Protein AF-A0A1I4XWC7-F1 (afdb_monomer)

Solvent-accessible surface area (backbone atoms only — not comparable to full-atom values): 9850 Å² total; per-residue (Å²): 140,81,96,66,82,72,82,50,72,68,56,49,52,53,48,52,52,53,51,50,29,51,52,36,7,34,75,76,52,73,28,48,81,40,80,41,75,39,89,97,54,97,48,68,42,84,47,56,76,41,64,64,24,42,51,53,22,44,50,53,51,47,55,52,50,54,52,48,49,38,52,51,48,32,51,37,46,22,75,67,49,50,48,53,59,50,6,52,76,73,67,50,67,87,56,97,85,54,74,57,41,26,40,53,33,42,39,66,57,64,46,85,62,64,102,84,56,86,64,65,49,71,34,48,36,71,83,60,69,28,61,29,43,31,56,47,69,79,82,64,57,54,71,76,28,45,38,54,69,50,97,81,25,63,66,61,52,50,51,40,51,56,48,30,70,74,68,74,56,76,135

Foldseek 3Di:
DDPDDPDDPVRVVVVVVLVQLQVQLVPPVPWDWDWADDPPDPHTDIDTPDVVSSVVSVVVVVVVVLVVLLVVVLVCVQVVHALQNSLVVVVNDDDPPDPDSSQVSQCSNQDDDPPPDQTWRWHAHNQQRWIWTASTPPLDQLCVGIPTGDPPRVSSVVSNVVSCVVPVDDD

Secondary structure (DSSP, 8-state):
----PPPPHHHHHHHHHHHHHHHHHHHHH---EEEEEPTTSS-EEEEES-HHHHHHHHHHHH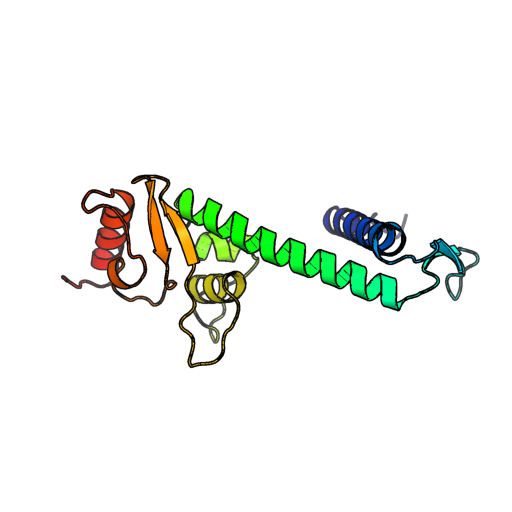HHHHHHHHHHHHHHHHTT--HHHHHHHHT----SSSPPHHHHHHHHHH----TT----EEEE-TTT-PEEEE----SS-HHHHEE---TT-HHHHHHHHHHHHHH----

Organism: Pseudonocardia ammonioxydans (NCBI:txid260086)

Sequence (171 aa):
MSLFGGPTERERLAGQIRRQIHRLAVAAFGAVEVWTPIAGTSMTRPTVDDPSAGIRAALLTRNAAEAAIVDYAREARSAGQSWGEIATALGIGEDEILPPVGERAFDEVTGRVDSHTQTDLRWICGICEQRVTDLGPSGAHPNDQERGHSETCSRCVTEIVAWRERTGRAD

Structure (mmCIF, N/CA/C/O backbone):
data_AF-A0A1I4XWC7-F1
#
_entry.id   AF-A0A1I4XWC7-F1
#
loop_
_atom_site.group_PDB
_atom_site.id
_atom_site.type_symbol
_atom_site.label_atom_id
_atom_site.label_alt_id
_atom_site.label_comp_id
_atom_site.label_asym_id
_atom_site.label_entity_id
_atom_site.label_seq_id
_atom_site.pdbx_PDB_ins_code
_atom_site.Cartn_x
_atom_site.Cartn_y
_atom_site.Cartn_z
_atom_site.occupancy
_atom_site.B_iso_or_equiv
_atom_site.auth_seq_id
_atom_site.auth_comp_id
_atom_site.auth_asym_id
_atom_site.auth_atom_id
_atom_site.pdbx_PDB_model_num
ATOM 1 N N . MET A 1 1 ? 43.069 -0.998 -1.498 1.00 31.89 1 MET A N 1
ATOM 2 C CA . MET A 1 1 ? 42.231 0.198 -1.278 1.00 31.89 1 MET A CA 1
ATOM 3 C C . MET A 1 1 ? 41.288 0.308 -2.474 1.00 31.89 1 MET A C 1
ATOM 5 O O . MET A 1 1 ? 41.705 0.786 -3.517 1.00 31.89 1 MET A O 1
ATOM 9 N N . SER A 1 2 ? 40.092 -0.287 -2.384 1.00 39.75 2 SER A N 1
ATOM 10 C CA . SER A 1 2 ? 39.089 -0.286 -3.463 1.00 39.75 2 SER A CA 1
ATOM 11 C C . SER A 1 2 ? 38.011 0.733 -3.094 1.00 39.75 2 SER A C 1
ATOM 13 O O . SER A 1 2 ? 37.431 0.629 -2.018 1.00 39.75 2 SER A O 1
ATOM 15 N N . LEU A 1 3 ? 37.819 1.754 -3.931 1.00 48.53 3 LEU A N 1
ATOM 16 C CA . LEU A 1 3 ? 37.046 2.973 -3.639 1.00 48.53 3 LEU A CA 1
ATOM 17 C C . LEU A 1 3 ? 35.527 2.842 -3.868 1.00 48.53 3 LEU A C 1
ATOM 19 O O . LEU A 1 3 ? 34.819 3.842 -3.827 1.00 48.53 3 LEU A O 1
ATOM 23 N N . PHE A 1 4 ? 35.007 1.633 -4.080 1.00 60.28 4 PHE A N 1
ATOM 24 C CA . PHE A 1 4 ? 33.585 1.415 -4.341 1.00 60.28 4 PHE A CA 1
ATOM 25 C C . PHE A 1 4 ? 33.064 0.285 -3.455 1.00 60.28 4 PHE A C 1
ATOM 27 O O . PHE A 1 4 ? 33.343 -0.890 -3.698 1.00 60.28 4 PHE A O 1
ATOM 34 N N . GLY A 1 5 ? 32.321 0.641 -2.404 1.00 65.62 5 GLY A N 1
ATOM 35 C CA . GLY A 1 5 ? 31.470 -0.322 -1.711 1.00 65.62 5 GLY A CA 1
ATOM 36 C C . GLY A 1 5 ? 30.502 -0.925 -2.727 1.00 65.62 5 GLY A C 1
ATOM 37 O O . GLY A 1 5 ? 29.920 -0.197 -3.529 1.00 65.62 5 GLY A O 1
ATOM 38 N N . GLY A 1 6 ? 30.387 -2.254 -2.754 1.00 74.12 6 GLY A N 1
ATOM 39 C CA . GLY A 1 6 ? 29.444 -2.924 -3.649 1.00 74.12 6 GLY A CA 1
ATOM 40 C C . GLY A 1 6 ? 28.002 -2.448 -3.412 1.00 74.12 6 GLY A C 1
ATOM 41 O O . GLY A 1 6 ? 27.711 -1.901 -2.347 1.00 74.12 6 GLY A O 1
ATOM 42 N N . PRO A 1 7 ? 27.086 -2.677 -4.371 1.00 80.94 7 PRO A N 1
ATOM 43 C CA . PRO A 1 7 ? 25.705 -2.234 -4.238 1.00 80.94 7 PRO A CA 1
ATOM 44 C C . PRO A 1 7 ? 25.064 -2.835 -2.986 1.00 80.94 7 PRO A C 1
ATOM 46 O O . PRO A 1 7 ? 25.208 -4.037 -2.720 1.00 80.94 7 PRO A O 1
ATOM 49 N N . THR A 1 8 ? 24.349 -1.985 -2.255 1.00 92.25 8 THR A N 1
ATOM 50 C CA . THR A 1 8 ? 23.508 -2.340 -1.112 1.00 92.25 8 THR A CA 1
ATOM 51 C C . THR A 1 8 ? 22.420 -3.327 -1.527 1.00 92.25 8 THR A C 1
ATOM 53 O O . THR A 1 8 ? 22.063 -3.438 -2.703 1.00 92.25 8 THR A O 1
ATOM 56 N N . GLU A 1 9 ? 21.840 -4.036 -0.560 1.00 90.88 9 GLU A N 1
ATOM 57 C CA . GLU A 1 9 ? 20.760 -4.981 -0.853 1.00 90.88 9 GLU A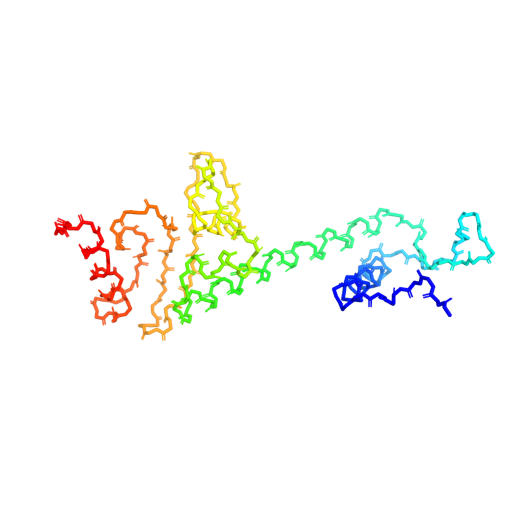 CA 1
ATOM 58 C C . GLU A 1 9 ? 19.553 -4.290 -1.503 1.00 90.88 9 GLU A C 1
ATOM 60 O O . GLU A 1 9 ? 19.012 -4.768 -2.499 1.00 90.88 9 GLU A O 1
ATOM 65 N N . ARG A 1 10 ? 19.213 -3.084 -1.036 1.00 87.62 10 ARG A N 1
ATOM 66 C CA . ARG A 1 10 ? 18.166 -2.254 -1.642 1.00 87.62 10 ARG A CA 1
ATOM 67 C C . ARG A 1 10 ? 18.459 -1.939 -3.111 1.00 87.62 10 ARG A C 1
ATOM 69 O O . ARG A 1 10 ? 17.566 -2.039 -3.950 1.00 87.62 10 ARG A O 1
ATOM 76 N N . GLU A 1 11 ? 19.699 -1.590 -3.447 1.00 89.94 11 GLU A N 1
ATOM 77 C CA . GLU A 1 11 ? 20.100 -1.321 -4.834 1.00 89.94 11 GLU A CA 1
ATOM 78 C C . GLU A 1 11 ? 20.055 -2.581 -5.706 1.00 89.94 11 GLU A C 1
ATOM 80 O O . GLU A 1 11 ? 19.664 -2.508 -6.877 1.00 89.94 11 GLU A O 1
ATOM 85 N N . ARG A 1 12 ? 20.399 -3.749 -5.147 1.00 91.75 12 ARG A N 1
ATOM 86 C CA . ARG A 1 12 ? 20.288 -5.039 -5.845 1.00 91.75 12 ARG A CA 1
ATOM 87 C C . ARG A 1 12 ? 18.837 -5.392 -6.148 1.00 91.75 12 ARG A C 1
ATOM 89 O O . ARG A 1 12 ? 18.544 -5.737 -7.296 1.00 91.75 12 ARG A O 1
ATOM 96 N N . LEU A 1 13 ? 17.940 -5.249 -5.172 1.00 93.38 13 LEU A N 1
ATOM 97 C CA . LEU A 1 13 ? 16.500 -5.477 -5.333 1.00 93.38 13 LEU A CA 1
ATOM 98 C C . LEU A 1 13 ? 15.891 -4.506 -6.353 1.00 93.38 13 LEU A C 1
ATOM 100 O O . LEU A 1 13 ? 15.217 -4.929 -7.292 1.00 93.38 13 LEU A O 1
ATOM 104 N N . ALA A 1 14 ? 16.226 -3.215 -6.278 1.00 91.25 14 ALA A N 1
ATOM 105 C CA . ALA A 1 14 ? 15.814 -2.240 -7.290 1.00 91.25 14 ALA A CA 1
ATOM 106 C C . ALA A 1 14 ? 16.351 -2.595 -8.693 1.00 91.25 14 ALA A C 1
ATOM 108 O O . ALA A 1 14 ? 15.688 -2.383 -9.711 1.00 91.25 14 ALA A O 1
ATOM 109 N N . GLY A 1 15 ? 17.557 -3.162 -8.775 1.00 91.88 15 GLY A N 1
ATOM 110 C CA . GLY A 1 15 ? 18.111 -3.711 -10.012 1.00 91.88 15 GLY A CA 1
ATOM 111 C C . GLY A 1 15 ? 17.319 -4.906 -10.554 1.00 91.88 15 GLY A C 1
ATOM 112 O O . GLY A 1 15 ? 17.124 -5.001 -11.765 1.00 91.88 15 GLY A O 1
ATOM 113 N N . GLN A 1 16 ? 16.836 -5.798 -9.685 1.00 95.06 16 GLN A N 1
ATOM 114 C CA . GLN A 1 16 ? 15.977 -6.922 -10.075 1.00 95.06 16 GLN A CA 1
ATOM 115 C C . GLN A 1 16 ? 14.641 -6.437 -10.648 1.00 95.06 16 GLN A C 1
ATOM 117 O O . GLN A 1 16 ? 14.262 -6.884 -11.730 1.00 95.06 16 GLN A O 1
ATOM 122 N N . ILE A 1 17 ? 13.989 -5.469 -9.997 1.00 95.81 17 ILE A N 1
ATOM 123 C CA . ILE A 1 17 ? 12.734 -4.872 -10.484 1.00 95.81 17 ILE A CA 1
ATOM 124 C C . ILE A 1 17 ? 12.940 -4.223 -11.856 1.00 95.81 17 ILE A C 1
ATOM 126 O O . ILE A 1 17 ? 12.181 -4.490 -12.783 1.00 95.81 17 ILE A O 1
ATOM 130 N N . ARG A 1 18 ? 14.010 -3.437 -12.043 1.00 94.25 18 ARG A N 1
ATOM 131 C CA . ARG A 1 18 ? 14.312 -2.818 -13.349 1.00 94.25 18 ARG A CA 1
ATOM 132 C C . ARG A 1 18 ? 14.522 -3.844 -14.461 1.00 94.25 18 ARG A C 1
ATOM 134 O O . ARG A 1 18 ? 14.049 -3.635 -15.574 1.00 94.25 18 ARG A O 1
ATOM 141 N N . ARG A 1 19 ? 15.182 -4.969 -14.166 1.00 94.31 19 ARG A N 1
ATOM 142 C CA . ARG A 1 19 ? 15.304 -6.078 -15.12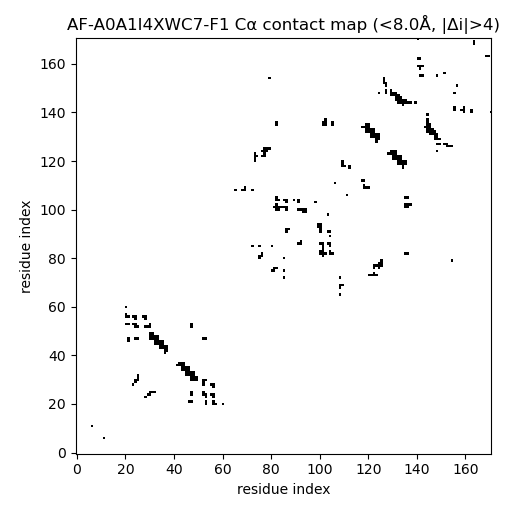8 1.00 94.31 19 ARG A CA 1
ATOM 143 C C . ARG A 1 19 ? 13.952 -6.709 -15.440 1.00 94.31 19 ARG A C 1
ATOM 145 O O . ARG A 1 19 ? 13.708 -7.064 -16.585 1.00 94.31 19 ARG A O 1
ATOM 152 N N . GLN A 1 20 ? 13.073 -6.831 -14.451 1.00 96.50 20 GLN A N 1
ATOM 153 C CA . GLN A 1 20 ? 11.731 -7.358 -14.675 1.00 96.50 20 GLN A CA 1
ATOM 154 C C . GLN A 1 20 ? 10.884 -6.423 -15.548 1.00 96.50 20 GLN A C 1
ATOM 156 O O . GLN A 1 20 ? 10.228 -6.897 -16.471 1.00 96.50 20 GLN A O 1
ATOM 161 N N . ILE A 1 21 ? 10.957 -5.108 -15.325 1.00 96.94 21 ILE A N 1
ATOM 162 C CA . ILE A 1 21 ? 10.309 -4.102 -16.182 1.00 96.94 21 ILE A CA 1
ATOM 163 C C . ILE A 1 21 ? 10.809 -4.222 -17.626 1.00 96.94 21 ILE A C 1
ATOM 165 O O . ILE A 1 21 ? 10.008 -4.221 -18.556 1.00 96.94 21 ILE A O 1
ATOM 169 N N . HIS A 1 22 ? 12.122 -4.369 -17.825 1.00 95.88 22 HIS A N 1
ATOM 170 C CA . HIS A 1 22 ? 12.698 -4.562 -19.159 1.00 95.88 22 HIS A CA 1
ATOM 171 C C . HIS A 1 22 ? 12.154 -5.832 -19.839 1.00 95.88 22 HIS A C 1
ATOM 173 O O . HIS A 1 22 ? 11.660 -5.762 -20.963 1.00 95.88 22 HIS A O 1
ATOM 179 N N . ARG A 1 23 ? 12.106 -6.964 -19.125 1.00 95.69 23 ARG A N 1
ATOM 180 C CA . ARG A 1 23 ? 11.495 -8.201 -19.646 1.00 95.69 23 ARG A CA 1
ATOM 181 C C . ARG A 1 23 ? 10.023 -8.027 -20.009 1.00 95.69 23 ARG A C 1
ATOM 183 O O . ARG A 1 23 ? 9.588 -8.579 -21.013 1.00 95.69 23 ARG A O 1
ATOM 190 N N . LEU A 1 24 ? 9.258 -7.274 -19.217 1.00 97.69 24 LEU A N 1
ATOM 191 C CA . LEU A 1 24 ? 7.854 -6.973 -19.515 1.00 97.69 24 LEU A CA 1
ATOM 192 C C . LEU A 1 24 ? 7.710 -6.120 -20.780 1.00 97.69 24 LEU A C 1
ATOM 194 O O . LEU A 1 24 ? 6.791 -6.358 -21.559 1.00 97.69 24 LEU A O 1
ATOM 198 N N . ALA A 1 25 ? 8.619 -5.174 -21.022 1.00 97.75 25 ALA A N 1
ATOM 199 C CA . ALA A 1 25 ? 8.614 -4.378 -22.249 1.00 97.75 25 ALA A CA 1
ATOM 200 C C . ALA A 1 25 ? 8.746 -5.265 -23.498 1.00 97.75 25 ALA A C 1
ATOM 202 O O . ALA A 1 25 ? 8.006 -5.080 -24.463 1.00 97.75 25 ALA A O 1
ATOM 203 N N . VAL A 1 26 ? 9.623 -6.272 -23.444 1.00 96.94 26 VAL A N 1
ATOM 204 C CA . VAL A 1 26 ? 9.795 -7.255 -24.524 1.00 96.94 26 VAL A CA 1
ATOM 205 C C . VAL A 1 26 ? 8.585 -8.189 -24.619 1.00 96.94 26 VAL A C 1
ATOM 207 O O . VAL A 1 26 ? 7.945 -8.283 -25.662 1.00 96.94 26 VAL A O 1
ATOM 210 N N . ALA A 1 27 ? 8.233 -8.856 -23.518 1.00 97.12 27 ALA A N 1
ATOM 211 C CA . ALA A 1 27 ? 7.260 -9.947 -23.526 1.00 97.12 27 ALA A CA 1
ATOM 212 C C . ALA A 1 27 ? 5.804 -9.491 -23.715 1.00 97.12 27 ALA A C 1
ATOM 214 O O . ALA A 1 27 ? 5.024 -10.203 -24.340 1.00 97.12 27 ALA A O 1
ATOM 215 N N . ALA A 1 28 ? 5.426 -8.337 -23.159 1.00 96.62 28 ALA A N 1
ATOM 216 C CA . ALA A 1 28 ? 4.038 -7.868 -23.144 1.00 96.62 28 ALA A CA 1
ATO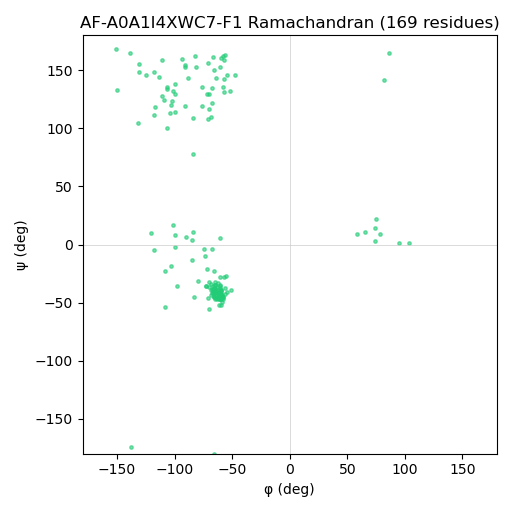M 217 C C . ALA A 1 28 ? 3.783 -6.678 -24.080 1.00 96.62 28 ALA A C 1
ATOM 219 O O . ALA A 1 28 ? 2.644 -6.456 -24.484 1.00 96.62 28 ALA A O 1
ATOM 220 N N . PHE A 1 29 ? 4.821 -5.910 -24.427 1.00 97.19 29 PHE A N 1
ATOM 221 C CA . PHE A 1 29 ? 4.679 -4.680 -25.215 1.00 97.19 29 PHE A CA 1
ATOM 222 C C . PHE A 1 29 ? 5.460 -4.688 -26.533 1.00 97.19 29 PHE A C 1
ATOM 224 O O . PHE A 1 29 ? 5.507 -3.653 -27.198 1.00 97.19 29 PHE A O 1
ATOM 231 N N . GLY A 1 30 ? 6.011 -5.843 -26.924 1.00 94.56 30 GLY A N 1
ATOM 232 C CA . GLY A 1 30 ? 6.553 -6.091 -28.261 1.00 94.56 30 GLY A CA 1
ATOM 233 C C . GLY A 1 30 ? 7.895 -5.427 -28.558 1.00 94.56 30 GLY A C 1
ATOM 234 O O . GLY A 1 30 ? 8.269 -5.358 -29.724 1.00 94.56 30 GLY A O 1
ATOM 235 N N . ALA A 1 31 ? 8.606 -4.933 -27.542 1.00 97.06 31 ALA A N 1
ATOM 236 C CA . ALA A 1 31 ? 9.943 -4.389 -27.743 1.00 97.06 31 ALA A CA 1
ATOM 237 C C . ALA A 1 31 ? 10.970 -5.484 -28.056 1.00 97.06 31 ALA A C 1
ATOM 239 O O . ALA A 1 31 ? 10.827 -6.636 -27.644 1.00 97.06 31 ALA A O 1
ATOM 240 N N . VAL A 1 32 ? 12.059 -5.099 -28.710 1.00 96.19 32 VAL A N 1
ATOM 241 C CA . VAL A 1 32 ? 13.237 -5.936 -28.934 1.00 96.19 32 VAL A CA 1
ATOM 242 C C . VAL A 1 32 ? 14.369 -5.465 -28.027 1.00 96.19 32 VAL A C 1
ATOM 244 O O . VAL A 1 32 ? 14.656 -4.271 -27.917 1.00 96.19 32 VAL A O 1
ATOM 247 N N . GLU A 1 33 ? 15.030 -6.412 -27.359 1.00 94.81 33 GLU A N 1
ATOM 248 C CA . GLU A 1 33 ? 16.236 -6.112 -26.590 1.00 94.81 33 GLU A CA 1
ATOM 249 C C . GLU A 1 33 ? 17.393 -5.767 -27.532 1.00 94.81 33 GLU A C 1
ATOM 251 O O . GLU A 1 33 ? 17.713 -6.521 -28.453 1.00 94.81 33 GLU A O 1
ATOM 256 N N . VAL A 1 34 ? 18.055 -4.641 -27.269 1.00 94.00 34 VAL A N 1
ATOM 257 C CA . VAL A 1 34 ? 19.241 -4.207 -28.013 1.00 94.00 34 VAL A CA 1
ATOM 258 C C . VAL A 1 34 ? 20.369 -3.818 -27.061 1.00 94.00 34 VAL A C 1
ATOM 260 O O . VAL A 1 34 ? 20.140 -3.442 -25.913 1.00 94.00 34 VAL A O 1
ATOM 263 N N . TRP A 1 35 ? 21.612 -3.897 -27.535 1.00 91.56 35 TRP A N 1
ATOM 264 C CA . TRP A 1 35 ? 22.793 -3.513 -26.761 1.00 91.56 35 TRP A CA 1
ATOM 265 C C . TRP A 1 35 ? 23.250 -2.113 -27.161 1.00 91.56 35 TRP A C 1
ATOM 267 O O . TRP A 1 35 ? 23.701 -1.894 -28.283 1.00 91.56 35 TRP A O 1
ATOM 277 N N . THR A 1 36 ? 23.150 -1.155 -26.240 1.00 88.62 36 THR A N 1
ATOM 278 C CA . THR A 1 36 ? 23.524 0.245 -26.487 1.00 88.62 36 THR A CA 1
ATOM 279 C C . THR A 1 36 ? 24.833 0.594 -25.775 1.00 88.62 36 THR A C 1
ATOM 281 O O . THR A 1 36 ? 24.977 0.254 -24.597 1.00 88.62 36 THR A O 1
ATOM 284 N N . PRO A 1 37 ? 25.779 1.300 -26.427 1.00 91.56 37 PRO A N 1
ATOM 285 C CA . PRO A 1 37 ? 26.971 1.828 -25.765 1.00 91.56 37 PRO A CA 1
ATOM 286 C C . PRO A 1 37 ? 26.629 2.747 -24.588 1.00 91.56 37 PRO A C 1
ATOM 288 O O . PRO A 1 37 ? 25.682 3.534 -24.643 1.00 91.56 37 PRO A O 1
ATOM 291 N N . ILE A 1 38 ? 27.418 2.672 -23.520 1.00 89.25 38 ILE A N 1
ATOM 292 C CA . ILE A 1 38 ? 27.329 3.584 -22.380 1.00 89.25 38 ILE A CA 1
ATOM 293 C C . ILE A 1 38 ? 28.277 4.757 -22.641 1.00 89.25 38 ILE A C 1
ATOM 295 O O . ILE A 1 38 ? 29.489 4.567 -22.766 1.00 89.25 38 ILE A O 1
ATOM 299 N N . ALA A 1 39 ? 27.720 5.969 -22.711 1.00 88.88 39 ALA A N 1
ATOM 300 C CA . ALA A 1 39 ? 28.470 7.188 -23.003 1.00 88.88 39 ALA A CA 1
ATOM 301 C C . ALA A 1 39 ? 29.690 7.351 -22.078 1.00 88.88 39 ALA A C 1
ATOM 303 O O . ALA A 1 39 ? 29.582 7.206 -20.861 1.00 88.88 39 ALA A O 1
ATOM 304 N N . GLY A 1 40 ? 30.848 7.654 -22.672 1.00 88.50 40 GLY A N 1
ATOM 305 C CA . GLY A 1 40 ? 32.110 7.819 -21.943 1.00 88.50 40 GLY A CA 1
ATOM 306 C C . GLY A 1 40 ? 32.804 6.511 -21.543 1.00 88.50 40 GLY A C 1
ATOM 307 O O . GLY A 1 40 ? 33.774 6.558 -20.793 1.00 88.50 40 GLY A O 1
ATOM 308 N N . THR A 1 41 ? 32.343 5.352 -22.029 1.00 88.88 41 THR A N 1
ATOM 309 C CA . THR A 1 41 ? 32.946 4.043 -21.726 1.00 88.88 41 THR A CA 1
ATOM 310 C C . THR A 1 41 ? 33.001 3.143 -22.968 1.00 88.88 41 THR A C 1
ATOM 312 O O . THR A 1 41 ? 32.308 3.392 -23.952 1.00 88.88 41 THR A O 1
ATOM 315 N N . SER A 1 42 ? 33.789 2.064 -22.918 1.00 88.44 42 SER A N 1
ATOM 316 C CA . SER A 1 42 ? 33.781 0.988 -23.926 1.00 88.44 42 SER A CA 1
ATOM 317 C C . SER A 1 42 ? 32.708 -0.082 -23.672 1.00 88.44 42 SER A C 1
ATOM 319 O O . SER A 1 42 ? 32.656 -1.089 -24.375 1.00 88.44 42 SER A O 1
ATOM 321 N N . MET A 1 43 ? 31.871 0.103 -22.649 1.00 87.25 43 MET A N 1
ATOM 322 C CA . MET A 1 43 ? 30.882 -0.880 -22.221 1.00 87.25 43 MET A CA 1
ATOM 323 C C . MET A 1 43 ? 29.541 -0.663 -22.924 1.00 87.25 43 MET A C 1
ATOM 325 O O . MET A 1 43 ? 29.173 0.457 -23.279 1.00 87.25 43 MET A O 1
ATOM 329 N N . THR A 1 44 ? 28.775 -1.740 -23.073 1.00 89.12 44 THR A N 1
ATOM 330 C CA . THR A 1 44 ? 27.382 -1.709 -23.532 1.00 89.12 44 THR A CA 1
ATOM 331 C C . THR A 1 44 ? 26.433 -2.083 -22.395 1.00 89.12 44 THR A C 1
ATOM 333 O O . THR A 1 44 ? 26.824 -2.708 -21.407 1.00 89.12 44 THR A O 1
ATOM 336 N N . ARG A 1 45 ? 25.166 -1.689 -22.527 1.00 86.81 45 ARG A N 1
ATOM 337 C CA . ARG A 1 45 ? 24.074 -2.109 -21.644 1.00 86.81 45 ARG A CA 1
ATOM 338 C C . ARG A 1 45 ? 22.873 -2.593 -22.458 1.00 86.81 45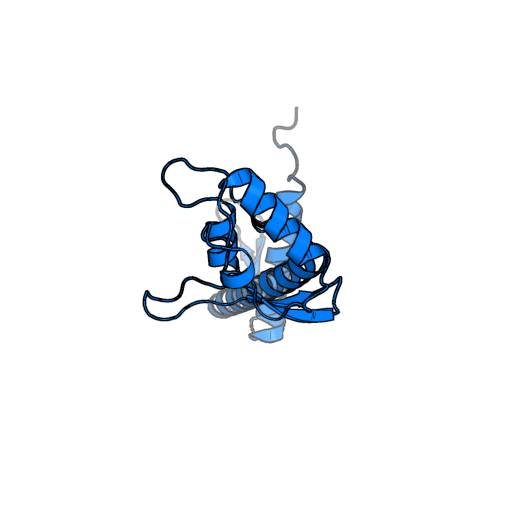 ARG A C 1
ATOM 340 O O . ARG A 1 45 ? 22.640 -2.043 -23.537 1.00 86.81 45 ARG A O 1
ATOM 347 N N . PRO A 1 46 ? 22.094 -3.553 -21.938 1.00 87.56 46 PRO A N 1
ATOM 348 C CA . PRO A 1 46 ? 20.824 -3.918 -22.543 1.00 87.56 46 PRO A CA 1
ATOM 349 C C . PRO A 1 46 ? 19.827 -2.759 -22.403 1.00 87.56 46 PRO A C 1
ATOM 351 O O . PRO A 1 46 ? 19.709 -2.135 -21.343 1.00 87.56 46 PRO A O 1
ATOM 354 N N . THR A 1 47 ? 19.126 -2.459 -23.488 1.00 90.69 47 THR A N 1
ATOM 355 C CA . THR A 1 47 ? 18.036 -1.482 -23.590 1.00 90.69 47 THR A CA 1
ATOM 356 C C . THR A 1 47 ? 16.909 -2.080 -24.443 1.00 90.69 47 THR A C 1
ATOM 358 O O . THR A 1 47 ? 16.940 -3.269 -24.766 1.00 90.69 47 THR A O 1
ATOM 361 N N . VAL A 1 48 ? 15.880 -1.291 -24.745 1.00 94.12 48 VAL A N 1
ATOM 362 C CA . VAL A 1 48 ? 14.799 -1.656 -25.670 1.00 94.12 48 VAL A CA 1
ATOM 363 C C . VAL A 1 48 ? 14.799 -0.698 -26.856 1.00 94.12 48 VAL A C 1
ATOM 365 O O . VAL A 1 48 ? 15.155 0.472 -26.696 1.00 94.12 48 VAL A O 1
ATOM 368 N N . ASP A 1 49 ? 14.404 -1.192 -28.023 1.00 95.62 49 ASP A N 1
ATOM 369 C CA . ASP A 1 49 ? 14.280 -0.418 -29.263 1.00 95.62 49 ASP A CA 1
ATOM 370 C C . ASP A 1 49 ? 13.115 0.595 -29.255 1.00 95.62 49 ASP A C 1
ATOM 372 O O . ASP A 1 49 ? 13.255 1.677 -29.822 1.00 95.62 49 ASP A O 1
ATOM 376 N N . ASP A 1 50 ? 12.009 0.293 -28.563 1.00 94.94 50 ASP A N 1
ATOM 377 C CA . ASP A 1 50 ? 10.904 1.218 -28.264 1.00 94.94 50 ASP A CA 1
ATOM 378 C C . ASP A 1 50 ? 10.914 1.637 -26.778 1.00 94.94 50 ASP A C 1
ATOM 380 O O . ASP A 1 50 ? 10.399 0.916 -25.913 1.00 94.94 50 ASP A O 1
ATOM 384 N N . PRO A 1 51 ? 11.426 2.834 -26.433 1.00 93.75 51 PRO A N 1
ATOM 385 C CA . PRO A 1 51 ? 11.349 3.363 -25.071 1.00 93.75 51 PRO A CA 1
ATOM 386 C C . PRO A 1 51 ? 9.916 3.474 -24.528 1.00 93.75 51 PRO A C 1
ATOM 388 O O . PRO A 1 51 ? 9.708 3.361 -23.316 1.00 93.75 51 PRO A O 1
ATOM 391 N N . SER A 1 52 ? 8.914 3.652 -25.396 1.00 97.62 52 SER A N 1
ATOM 392 C CA . SER A 1 52 ? 7.509 3.746 -24.987 1.00 97.62 52 SER A CA 1
ATOM 393 C C . SER A 1 52 ? 6.992 2.412 -24.447 1.00 97.62 52 SER A C 1
ATOM 395 O O . SER A 1 52 ? 6.208 2.404 -23.497 1.00 97.62 52 SER A O 1
ATOM 397 N N . ALA A 1 53 ? 7.460 1.280 -24.980 1.00 97.31 53 ALA A N 1
ATOM 398 C CA . ALA A 1 53 ? 7.197 -0.045 -24.418 1.00 97.31 53 ALA A CA 1
ATOM 399 C C . ALA A 1 53 ? 7.769 -0.180 -23.002 1.00 97.31 53 ALA A C 1
ATOM 401 O O . ALA A 1 53 ? 7.099 -0.711 -22.115 1.00 97.31 53 ALA A O 1
ATOM 402 N N . GLY A 1 54 ? 8.960 0.378 -22.763 1.00 95.88 54 GLY A N 1
ATOM 403 C CA . GLY A 1 54 ? 9.553 0.478 -21.428 1.00 95.88 54 GLY A CA 1
ATOM 404 C C . GLY A 1 54 ? 8.685 1.274 -20.449 1.00 95.88 54 GLY A C 1
ATOM 405 O O . GLY A 1 54 ? 8.459 0.829 -19.324 1.00 95.88 54 GLY A O 1
ATOM 406 N N . ILE A 1 55 ? 8.138 2.416 -20.884 1.00 97.56 55 ILE A N 1
ATOM 407 C CA . ILE A 1 55 ? 7.219 3.232 -20.071 1.00 97.56 55 ILE A CA 1
ATOM 408 C C . ILE A 1 55 ? 5.936 2.456 -19.750 1.00 97.56 55 ILE A C 1
ATOM 410 O O . ILE A 1 55 ? 5.526 2.413 -18.591 1.00 97.56 55 ILE A O 1
ATOM 414 N N . ARG A 1 56 ? 5.317 1.802 -20.743 1.00 98.19 56 ARG A N 1
ATOM 415 C CA . ARG A 1 56 ? 4.106 0.986 -20.536 1.00 98.19 56 ARG A CA 1
ATOM 416 C C . ARG A 1 56 ? 4.352 -0.167 -19.557 1.00 98.19 56 ARG A C 1
ATOM 418 O O . ARG A 1 56 ? 3.530 -0.404 -18.675 1.00 98.19 56 ARG A O 1
ATOM 425 N N . ALA A 1 57 ? 5.502 -0.832 -19.653 1.00 97.94 57 ALA A N 1
ATOM 426 C CA . ALA A 1 57 ? 5.901 -1.887 -18.723 1.00 97.94 57 ALA A CA 1
ATOM 427 C C . ALA A 1 57 ? 6.119 -1.379 -17.291 1.00 97.94 57 ALA A C 1
ATOM 429 O O . ALA A 1 57 ? 5.700 -2.027 -16.327 1.00 97.94 57 ALA A O 1
ATOM 430 N N . ALA A 1 58 ? 6.746 -0.211 -17.141 1.00 97.12 58 ALA A N 1
ATOM 431 C CA . ALA A 1 58 ? 6.922 0.423 -15.840 1.00 97.12 58 ALA A CA 1
ATOM 432 C C . ALA A 1 58 ? 5.572 0.821 -15.226 1.00 97.12 58 ALA A C 1
ATOM 434 O O . ALA A 1 58 ? 5.346 0.572 -14.044 1.00 97.12 58 ALA A O 1
ATOM 435 N N . LEU A 1 59 ? 4.657 1.368 -16.033 1.00 97.44 59 LEU A N 1
ATOM 436 C CA . LEU A 1 59 ? 3.302 1.718 -15.609 1.00 97.44 59 LEU A CA 1
ATOM 437 C C . LEU A 1 59 ? 2.514 0.486 -15.144 1.00 97.44 59 LEU A C 1
ATOM 439 O O . LEU A 1 59 ? 1.918 0.518 -14.074 1.00 97.44 59 LEU A O 1
ATOM 443 N N . LEU A 1 60 ? 2.564 -0.616 -15.900 1.00 96.50 60 LEU A N 1
ATOM 444 C CA . LEU A 1 60 ? 1.950 -1.883 -15.493 1.00 96.50 60 LEU A CA 1
ATOM 445 C C . LEU A 1 60 ? 2.504 -2.372 -14.148 1.00 96.50 60 LEU A C 1
ATOM 447 O O . LEU A 1 60 ? 1.742 -2.770 -13.273 1.00 96.50 60 LEU A O 1
ATOM 451 N N . THR A 1 61 ? 3.827 -2.312 -13.976 1.00 97.31 61 THR A N 1
ATOM 452 C CA . THR A 1 61 ? 4.489 -2.711 -12.725 1.00 97.31 61 THR A CA 1
ATOM 453 C C . THR A 1 61 ? 4.051 -1.829 -11.558 1.00 97.31 61 THR A C 1
ATOM 455 O O . THR A 1 61 ? 3.796 -2.346 -10.474 1.00 97.31 61 THR A O 1
ATOM 458 N N . ARG A 1 62 ? 3.925 -0.514 -11.780 1.00 95.25 62 ARG A N 1
ATOM 459 C CA . ARG A 1 62 ? 3.437 0.431 -10.772 1.00 95.25 62 ARG A CA 1
ATOM 460 C C . ARG A 1 62 ? 2.005 0.100 -10.352 1.00 95.25 62 ARG A C 1
ATOM 462 O O . ARG A 1 62 ? 1.777 -0.111 -9.171 1.00 95.25 62 ARG A O 1
ATOM 469 N N . ASN A 1 63 ? 1.088 -0.050 -11.306 1.00 93.38 63 ASN A N 1
ATOM 470 C CA . ASN A 1 63 ? -0.314 -0.369 -11.017 1.00 93.38 63 ASN A CA 1
ATOM 471 C C . ASN A 1 63 ? -0.460 -1.719 -10.286 1.00 93.38 63 ASN A C 1
ATOM 473 O O . ASN A 1 63 ? -1.293 -1.861 -9.398 1.00 93.38 63 ASN A O 1
ATOM 477 N N . ALA A 1 64 ? 0.357 -2.718 -10.640 1.00 95.56 64 ALA A N 1
ATOM 478 C CA . ALA A 1 64 ? 0.369 -4.006 -9.947 1.00 95.56 64 ALA A CA 1
ATOM 479 C C . ALA A 1 64 ? 0.897 -3.889 -8.506 1.00 95.56 64 ALA A C 1
ATOM 481 O O . ALA A 1 64 ? 0.368 -4.537 -7.607 1.00 95.56 64 ALA A O 1
ATOM 482 N N . ALA A 1 65 ? 1.919 -3.059 -8.277 1.00 94.62 65 ALA A N 1
ATOM 483 C CA . ALA A 1 65 ? 2.426 -2.784 -6.937 1.00 94.62 65 ALA A CA 1
ATOM 484 C C . ALA A 1 65 ? 1.408 -2.004 -6.089 1.00 94.62 65 ALA A C 1
ATOM 486 O O . ALA A 1 65 ? 1.203 -2.354 -4.933 1.00 94.62 65 ALA A O 1
ATOM 487 N N . GLU A 1 66 ? 0.735 -1.006 -6.668 1.00 92.38 66 GLU A N 1
ATOM 488 C CA . GLU A 1 66 ? -0.357 -0.261 -6.025 1.00 92.38 66 GLU A CA 1
ATOM 489 C C . GLU A 1 66 ? -1.496 -1.209 -5.609 1.00 92.38 66 GLU A C 1
ATOM 491 O O . GLU A 1 66 ? -1.924 -1.193 -4.458 1.00 92.38 66 GLU A O 1
ATOM 496 N N . ALA A 1 67 ? -1.927 -2.117 -6.493 1.00 91.62 67 ALA A N 1
ATOM 497 C CA . ALA A 1 67 ? -2.930 -3.130 -6.155 1.00 91.62 67 ALA A CA 1
ATOM 498 C C . ALA A 1 67 ? -2.463 -4.066 -5.023 1.00 91.62 67 ALA A C 1
ATOM 500 O O . ALA A 1 67 ? -3.218 -4.331 -4.090 1.00 91.62 67 ALA A O 1
ATOM 501 N N . ALA A 1 68 ? -1.205 -4.516 -5.065 1.00 96.25 68 ALA A N 1
ATOM 502 C CA . ALA A 1 68 ? -0.638 -5.355 -4.012 1.00 96.25 68 ALA A CA 1
ATOM 503 C C . ALA A 1 68 ? -0.576 -4.632 -2.656 1.00 96.25 68 ALA A C 1
ATOM 505 O O . ALA A 1 68 ? -0.814 -5.258 -1.628 1.00 96.25 68 ALA A O 1
ATOM 506 N N . ILE A 1 69 ? -0.296 -3.324 -2.634 1.00 96.25 69 ILE A N 1
ATOM 507 C CA . ILE A 1 69 ? -0.342 -2.513 -1.407 1.00 96.25 69 ILE A CA 1
ATOM 508 C C . ILE A 1 69 ? -1.750 -2.536 -0.803 1.00 96.25 69 ILE A C 1
ATOM 510 O O . ILE A 1 69 ? -1.885 -2.746 0.400 1.00 96.25 69 ILE A O 1
ATOM 514 N N . VAL A 1 70 ? -2.793 -2.377 -1.623 1.00 95.81 70 VAL A N 1
ATOM 515 C CA . VAL A 1 70 ? -4.188 -2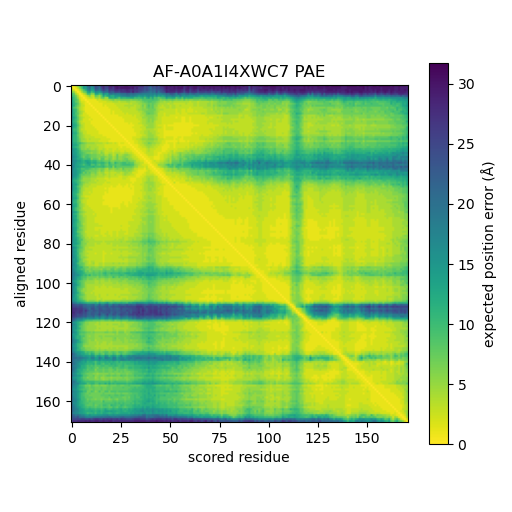.454 -1.159 1.00 95.81 70 VAL A CA 1
ATOM 516 C C . VAL A 1 70 ? -4.503 -3.824 -0.569 1.00 95.81 70 VAL A C 1
ATOM 518 O O . VAL A 1 70 ? -5.095 -3.905 0.507 1.00 95.81 70 VAL A O 1
ATOM 521 N N . ASP A 1 71 ? -4.100 -4.900 -1.240 1.00 96.50 71 ASP A N 1
ATOM 522 C CA . ASP A 1 71 ? -4.364 -6.259 -0.766 1.00 96.50 71 ASP A CA 1
ATOM 523 C C . ASP A 1 71 ? -3.622 -6.558 0.542 1.00 96.50 71 ASP A C 1
ATOM 525 O O . ASP A 1 71 ? -4.246 -6.993 1.510 1.00 96.50 71 ASP A O 1
ATOM 529 N N . TYR A 1 72 ? -2.338 -6.203 0.643 1.00 98.25 72 TYR A N 1
ATOM 530 C CA . TYR A 1 72 ? -1.595 -6.348 1.895 1.00 98.25 72 TYR A CA 1
ATOM 531 C C . TYR A 1 72 ? -2.127 -5.446 3.009 1.00 98.25 72 TYR A C 1
ATOM 533 O O . TYR A 1 72 ? -2.105 -5.848 4.169 1.00 98.25 72 TYR A O 1
ATOM 541 N N . ALA A 1 73 ? -2.654 -4.260 2.698 1.00 97.69 73 ALA A N 1
ATOM 542 C CA . ALA A 1 73 ? -3.324 -3.430 3.692 1.00 97.69 73 ALA A CA 1
ATOM 543 C C . ALA A 1 73 ? -4.606 -4.102 4.207 1.00 97.69 73 ALA A C 1
ATOM 545 O O . ALA A 1 73 ? -4.842 -4.111 5.413 1.00 97.69 73 ALA A O 1
ATOM 546 N N . ARG A 1 74 ? -5.411 -4.731 3.337 1.00 97.62 74 ARG A N 1
ATOM 547 C CA . ARG A 1 74 ? -6.590 -5.516 3.759 1.00 97.62 74 ARG A CA 1
ATOM 548 C C . ARG A 1 74 ? -6.200 -6.689 4.649 1.00 97.62 74 ARG A C 1
ATOM 550 O O . ARG A 1 74 ? -6.872 -6.934 5.648 1.00 97.62 74 ARG A O 1
ATOM 557 N N . GLU A 1 75 ? -5.132 -7.399 4.304 1.00 97.81 75 GLU A N 1
ATOM 558 C CA . GLU A 1 75 ? -4.601 -8.507 5.103 1.00 97.81 75 GLU A CA 1
ATOM 559 C C . GLU A 1 75 ? -4.067 -8.023 6.456 1.00 97.81 75 GLU A C 1
ATOM 561 O O . GLU A 1 75 ? -4.410 -8.596 7.489 1.00 97.81 75 GLU A O 1
ATOM 566 N N . ALA A 1 76 ? -3.310 -6.924 6.473 1.00 97.38 76 ALA A N 1
ATOM 567 C CA . ALA A 1 76 ? -2.814 -6.281 7.687 1.00 97.38 76 ALA A CA 1
ATOM 568 C C . ALA A 1 76 ? -3.968 -5.847 8.600 1.00 97.38 76 ALA A C 1
ATOM 570 O O . ALA A 1 76 ? -3.978 -6.167 9.793 1.00 97.38 76 ALA A O 1
ATOM 571 N N . ARG A 1 77 ? -4.995 -5.192 8.034 1.00 96.69 77 ARG A N 1
ATOM 572 C CA . ARG A 1 77 ? -6.220 -4.865 8.771 1.00 96.69 77 ARG A CA 1
ATOM 573 C C . ARG A 1 77 ? -6.897 -6.139 9.257 1.00 96.69 77 ARG A C 1
ATOM 575 O O . ARG A 1 77 ? -7.196 -6.204 10.438 1.00 96.69 77 ARG A O 1
ATOM 582 N N . SER A 1 78 ? -7.070 -7.178 8.441 1.00 96.12 78 SER A N 1
ATOM 583 C CA . SER A 1 78 ? -7.637 -8.467 8.876 1.00 96.12 78 SER A CA 1
ATOM 584 C C . SER A 1 78 ? -6.885 -9.068 10.070 1.00 96.12 78 SER A C 1
ATOM 586 O O . SER A 1 78 ? -7.516 -9.530 11.021 1.00 96.12 78 SER A O 1
ATOM 588 N N . ALA A 1 79 ? -5.553 -8.984 10.065 1.00 95.19 79 ALA A N 1
ATOM 589 C CA . ALA A 1 79 ? -4.669 -9.466 11.125 1.00 95.19 79 ALA A CA 1
ATOM 590 C C . ALA A 1 79 ? -4.654 -8.591 12.394 1.00 95.19 79 ALA A C 1
ATOM 592 O O . ALA A 1 79 ? -4.003 -8.950 13.373 1.00 95.19 79 ALA A O 1
ATOM 593 N N . GLY A 1 80 ? -5.367 -7.459 12.408 1.00 92.81 80 GLY A N 1
ATOM 594 C CA . GLY A 1 80 ? -5.450 -6.573 13.571 1.00 92.81 80 GLY A CA 1
ATOM 595 C C . GLY A 1 80 ? -4.463 -5.408 13.583 1.00 92.81 80 GLY A C 1
ATOM 596 O O . GLY A 1 80 ? -4.499 -4.627 14.529 1.00 92.81 80 GLY A O 1
ATOM 597 N N . GLN A 1 81 ? -3.618 -5.245 12.561 1.00 95.06 81 GLN A N 1
ATOM 598 C CA . GLN A 1 81 ? -2.631 -4.161 12.525 1.00 95.06 81 GLN A CA 1
ATOM 599 C C . GLN A 1 81 ? -3.299 -2.813 12.285 1.00 95.06 81 GLN A C 1
ATOM 601 O O . GLN A 1 81 ? -4.060 -2.671 11.331 1.00 95.06 81 GLN A O 1
ATOM 606 N N . SER A 1 82 ? -2.986 -1.821 13.110 1.00 93.31 82 SER A N 1
ATOM 607 C CA . SER A 1 82 ? -3.468 -0.441 13.019 1.00 93.31 82 SER A CA 1
ATOM 608 C C . SER A 1 82 ? -2.959 0.298 11.774 1.00 93.31 82 SER A C 1
ATOM 610 O O . SER A 1 82 ? -1.930 -0.041 11.187 1.00 93.31 82 SER A O 1
ATOM 612 N N . TRP A 1 83 ? -3.631 1.393 11.412 1.00 95.19 83 TRP A N 1
ATOM 613 C CA . TRP A 1 83 ? -3.174 2.277 10.336 1.00 95.19 83 TRP A CA 1
ATOM 614 C C . TRP A 1 83 ? -1.795 2.906 10.597 1.00 95.19 83 TRP A C 1
ATOM 616 O O . TRP A 1 83 ? -1.065 3.165 9.647 1.00 95.19 83 TRP A O 1
ATOM 626 N N . GLY A 1 84 ? -1.394 3.097 11.860 1.00 95.00 84 GLY A N 1
ATOM 627 C CA . GLY A 1 84 ? -0.041 3.559 12.203 1.00 95.00 84 GLY A CA 1
ATOM 628 C C . GLY A 1 84 ? 1.047 2.509 11.936 1.00 95.00 84 GLY A C 1
ATOM 629 O O . GLY A 1 84 ? 2.135 2.833 11.457 1.00 95.00 84 GLY A O 1
ATOM 630 N N . GLU A 1 85 ? 0.752 1.229 12.171 1.00 96.25 85 GLU A N 1
ATOM 631 C CA . GLU A 1 85 ? 1.666 0.131 11.823 1.00 96.25 85 GLU A CA 1
ATOM 632 C C . GLU A 1 85 ? 1.790 -0.026 10.302 1.00 96.25 85 GLU A C 1
ATOM 634 O O . GLU A 1 85 ? 2.895 -0.199 9.786 1.00 96.25 85 GLU A O 1
ATOM 639 N N . ILE A 1 86 ? 0.681 0.128 9.569 1.00 97.75 86 ILE A N 1
ATOM 640 C CA . ILE A 1 86 ? 0.691 0.158 8.099 1.00 97.75 86 ILE A CA 1
ATOM 641 C C . ILE A 1 86 ? 1.494 1.368 7.589 1.00 97.75 86 ILE A C 1
ATOM 643 O O . ILE A 1 86 ? 2.317 1.213 6.688 1.00 97.75 86 ILE A O 1
ATOM 647 N N . ALA A 1 87 ? 1.345 2.548 8.203 1.00 97.00 87 ALA A N 1
ATOM 648 C CA . ALA A 1 87 ? 2.139 3.735 7.873 1.00 97.00 87 ALA A CA 1
ATOM 649 C C . ALA A 1 87 ? 3.647 3.472 7.995 1.00 97.00 87 ALA A C 1
ATOM 651 O O . ALA A 1 87 ? 4.422 3.834 7.109 1.00 97.00 87 ALA A O 1
ATOM 652 N N . THR A 1 88 ? 4.055 2.764 9.051 1.00 96.94 88 THR A N 1
ATOM 653 C CA . THR A 1 88 ? 5.452 2.362 9.263 1.00 96.94 88 THR A CA 1
ATOM 654 C C . THR A 1 88 ? 5.953 1.468 8.127 1.00 96.94 88 THR A C 1
ATOM 656 O O . THR A 1 88 ? 7.045 1.693 7.606 1.00 96.94 88 THR A O 1
ATOM 659 N N . ALA A 1 89 ? 5.151 0.487 7.696 1.00 96.88 89 ALA A N 1
ATOM 660 C CA . ALA A 1 89 ? 5.493 -0.396 6.580 1.00 96.88 89 ALA A CA 1
ATOM 661 C C . ALA A 1 89 ? 5.598 0.354 5.238 1.00 96.88 89 ALA A C 1
ATOM 663 O O . ALA A 1 89 ? 6.465 0.039 4.423 1.00 96.88 89 ALA A O 1
ATOM 664 N N . LEU A 1 90 ? 4.766 1.381 5.035 1.00 96.12 90 LEU A N 1
ATOM 665 C CA . LEU A 1 90 ? 4.828 2.284 3.879 1.00 96.12 90 LEU A CA 1
ATOM 666 C C . LEU A 1 90 ? 6.010 3.270 3.945 1.00 96.12 90 LEU A C 1
ATOM 668 O O . LEU A 1 90 ? 6.306 3.945 2.961 1.00 96.12 90 LEU A O 1
ATOM 672 N N . GLY A 1 91 ? 6.708 3.357 5.082 1.00 95.75 91 GLY A N 1
ATOM 673 C CA . GLY A 1 91 ? 7.789 4.320 5.295 1.00 95.75 91 GLY A CA 1
ATOM 674 C C . GLY A 1 91 ? 7.299 5.752 5.532 1.00 95.75 91 GLY A C 1
ATOM 675 O O . GLY A 1 91 ? 8.056 6.698 5.315 1.00 95.75 91 GLY A O 1
ATOM 676 N N . ILE A 1 92 ? 6.049 5.922 5.967 1.00 95.88 92 ILE A N 1
ATOM 677 C CA . ILE A 1 92 ? 5.453 7.214 6.312 1.00 95.88 92 ILE A CA 1
ATOM 678 C C . ILE A 1 92 ? 5.841 7.544 7.758 1.00 95.88 92 ILE A C 1
ATOM 680 O O . ILE A 1 92 ? 5.373 6.909 8.700 1.00 95.88 92 ILE A O 1
ATOM 684 N N . GLY A 1 93 ? 6.722 8.530 7.930 1.00 93.56 93 GLY A N 1
ATOM 685 C CA . GLY A 1 93 ? 7.167 9.013 9.243 1.00 93.56 93 GLY A CA 1
ATOM 686 C C . GLY A 1 93 ? 6.355 10.207 9.740 1.00 93.56 93 GLY A C 1
ATOM 687 O O . GLY A 1 93 ? 5.731 10.900 8.940 1.00 93.56 93 GLY A O 1
ATOM 688 N N . GLU A 1 94 ? 6.376 10.453 11.049 1.00 93.25 94 GLU A N 1
ATOM 689 C CA . GLU A 1 94 ? 5.721 11.608 11.683 1.00 93.25 94 GLU A CA 1
ATOM 690 C C . GLU A 1 94 ? 6.151 12.944 11.063 1.00 93.25 94 GLU A C 1
ATOM 692 O O . GLU A 1 94 ? 7.296 13.115 10.643 1.00 93.25 94 GLU A O 1
ATOM 697 N N . ASP A 1 95 ? 5.216 13.888 11.010 1.00 94.38 95 ASP A N 1
ATOM 698 C CA . ASP A 1 95 ? 5.435 15.243 10.510 1.00 94.38 95 ASP A CA 1
ATOM 699 C C . ASP A 1 95 ? 4.484 16.198 11.246 1.00 94.38 95 ASP A C 1
ATOM 701 O O . ASP A 1 95 ? 3.304 15.893 11.394 1.00 94.38 95 ASP A O 1
ATOM 705 N N . GLU A 1 96 ? 4.998 17.327 11.738 1.00 89.56 96 GLU A N 1
ATOM 706 C CA . GLU A 1 96 ? 4.226 18.273 12.563 1.00 89.56 96 GLU A CA 1
ATOM 707 C C . GLU A 1 96 ? 3.177 19.069 11.770 1.00 89.56 96 GLU A C 1
ATOM 709 O O . GLU A 1 96 ? 2.245 19.619 12.356 1.00 89.56 96 GLU A O 1
ATOM 714 N N . ILE A 1 97 ? 3.342 19.176 10.450 1.00 92.81 97 ILE A N 1
ATOM 715 C CA . ILE A 1 97 ? 2.489 19.983 9.568 1.00 92.81 97 ILE A CA 1
ATOM 716 C C . ILE A 1 97 ? 1.435 19.105 8.892 1.00 92.81 97 ILE A C 1
ATOM 718 O O . ILE A 1 97 ? 0.319 19.553 8.624 1.00 92.81 97 ILE A O 1
ATOM 722 N N . LEU A 1 98 ? 1.802 17.870 8.560 1.00 90.12 98 LEU A N 1
ATOM 723 C CA . LEU A 1 98 ? 0.934 16.954 7.833 1.00 90.12 98 LEU A CA 1
ATOM 724 C C . LEU A 1 98 ? -0.061 16.235 8.765 1.00 90.12 98 LEU A C 1
ATOM 726 O O . LEU A 1 98 ? 0.153 16.171 9.975 1.00 90.12 98 LEU A O 1
ATOM 730 N N . PRO A 1 99 ? -1.148 15.659 8.213 1.00 90.38 99 PRO A N 1
ATOM 731 C CA . PRO A 1 99 ? -2.065 14.838 8.997 1.00 90.38 99 PRO A CA 1
ATOM 732 C C . PRO A 1 99 ? -1.359 13.661 9.692 1.00 90.38 99 PRO A C 1
ATOM 734 O O . PRO A 1 99 ? -0.299 13.218 9.223 1.00 90.38 99 PRO A O 1
ATOM 737 N N . PRO A 1 100 ? -1.961 13.096 10.757 1.00 91.88 100 PRO A N 1
ATOM 738 C CA . PRO A 1 100 ? -1.432 11.929 11.457 1.00 91.88 100 PRO A CA 1
ATOM 739 C C . PRO A 1 100 ? -1.009 10.794 10.513 1.00 91.88 100 PRO A C 1
ATOM 741 O O . PRO A 1 100 ? -1.634 10.546 9.480 1.00 91.88 100 PRO A O 1
ATOM 744 N N . VAL A 1 101 ? 0.051 10.059 10.875 1.00 94.44 101 VAL A N 1
ATOM 745 C CA . VAL A 1 101 ? 0.606 8.959 10.054 1.00 94.44 101 VAL A CA 1
ATOM 746 C C . VAL A 1 101 ? -0.447 7.944 9.599 1.00 94.44 101 VAL A C 1
ATOM 748 O O . VAL A 1 101 ? -0.408 7.510 8.450 1.00 94.44 101 VAL A O 1
ATOM 751 N N . GLY A 1 102 ? -1.412 7.610 10.461 1.00 93.69 102 GLY A N 1
ATOM 752 C CA . GLY A 1 102 ? -2.479 6.667 10.133 1.00 93.69 102 GLY A CA 1
ATOM 753 C C . GLY A 1 102 ? -3.431 7.183 9.052 1.00 93.69 102 GLY A C 1
ATOM 754 O O . GLY A 1 102 ? -3.818 6.416 8.175 1.00 93.69 102 GLY A O 1
ATOM 755 N N . GLU A 1 103 ? -3.771 8.474 9.076 1.00 92.19 103 GLU A N 1
ATOM 756 C CA . GLU A 1 103 ? -4.627 9.097 8.056 1.00 92.19 103 GLU A CA 1
ATOM 757 C C . GLU A 1 103 ? -3.920 9.105 6.703 1.00 92.19 103 GLU A C 1
ATOM 759 O O . GLU A 1 103 ? -4.477 8.679 5.697 1.00 92.19 103 GLU A O 1
ATOM 764 N N . ARG A 1 104 ? -2.635 9.474 6.685 1.00 93.38 104 ARG A N 1
ATOM 765 C CA . ARG A 1 104 ? -1.844 9.462 5.448 1.00 93.38 104 ARG A CA 1
ATOM 766 C C . ARG A 1 104 ? -1.658 8.061 4.876 1.00 93.38 104 ARG A C 1
ATOM 768 O O . ARG A 1 104 ? -1.635 7.912 3.661 1.00 93.38 104 ARG A O 1
ATOM 775 N N . ALA A 1 105 ? -1.532 7.039 5.722 1.00 95.50 105 ALA A N 1
ATOM 776 C CA . ALA A 1 105 ? -1.482 5.654 5.262 1.00 95.50 105 ALA A CA 1
ATOM 777 C C . ALA A 1 105 ? -2.814 5.202 4.651 1.00 95.50 105 ALA A C 1
ATOM 779 O O . ALA A 1 105 ? -2.808 4.527 3.623 1.00 95.50 105 ALA A O 1
ATOM 780 N N . PHE A 1 106 ? -3.942 5.594 5.250 1.00 94.00 106 PHE A N 1
ATOM 781 C CA . PHE A 1 106 ? -5.266 5.336 4.687 1.00 94.00 106 PHE A CA 1
ATOM 782 C C . PHE A 1 106 ? -5.432 5.998 3.313 1.00 94.00 106 PHE A C 1
ATOM 784 O O . PHE A 1 106 ? -5.843 5.335 2.358 1.00 94.00 106 PHE A O 1
ATOM 791 N N . ASP A 1 107 ? -5.048 7.269 3.191 1.00 91.81 107 ASP A N 1
ATOM 792 C CA . ASP A 1 107 ? -5.092 8.018 1.930 1.00 91.81 107 ASP A CA 1
ATOM 793 C C . ASP A 1 107 ? -4.189 7.405 0.852 1.00 91.81 107 ASP A C 1
ATOM 795 O O . ASP A 1 107 ? -4.576 7.327 -0.313 1.00 91.81 107 ASP A O 1
ATOM 799 N N . GLU A 1 108 ? -2.983 6.968 1.228 1.00 92.06 108 GLU A N 1
ATOM 800 C CA . GLU A 1 108 ? -2.037 6.330 0.307 1.00 92.06 108 GLU A CA 1
ATOM 801 C C . GLU A 1 108 ? -2.601 5.010 -0.236 1.00 92.06 108 GLU A C 1
ATOM 803 O O . GLU A 1 108 ? -2.530 4.750 -1.435 1.00 92.06 108 GLU A O 1
ATOM 808 N N . VAL A 1 109 ? -3.204 4.189 0.630 1.00 94.69 109 VAL A N 1
ATOM 809 C CA . VAL A 1 109 ? -3.778 2.890 0.249 1.00 94.69 109 VAL A CA 1
ATOM 810 C C . VAL A 1 109 ? -5.043 3.054 -0.588 1.00 94.69 109 VAL A C 1
ATOM 812 O O . VAL A 1 109 ? -5.223 2.365 -1.587 1.00 94.69 109 VAL A O 1
ATOM 815 N N . THR A 1 110 ? -5.956 3.926 -0.174 1.00 90.94 110 THR A N 1
ATOM 816 C CA . THR A 1 110 ? -7.267 4.050 -0.829 1.00 90.94 110 THR A CA 1
ATOM 817 C C . THR A 1 110 ? -7.245 4.976 -2.047 1.00 90.94 110 THR A C 1
ATOM 819 O O . THR A 1 110 ? -8.161 4.936 -2.871 1.00 90.94 110 THR A O 1
ATOM 822 N N . GLY A 1 111 ? -6.164 5.744 -2.205 1.00 83.06 111 GLY A N 1
ATOM 823 C CA . GLY A 1 111 ? -6.011 6.771 -3.219 1.00 83.06 111 GLY A CA 1
ATOM 824 C C . GLY A 1 111 ? -6.688 8.075 -2.800 1.00 83.06 111 GLY A C 1
ATOM 825 O O . GLY A 1 111 ? -7.786 8.095 -2.243 1.00 83.06 111 GLY A O 1
ATOM 826 N N . ARG A 1 112 ? -6.052 9.207 -3.120 1.00 61.47 112 ARG A N 1
ATOM 827 C CA . ARG A 1 112 ? -6.677 10.525 -2.960 1.00 61.47 112 ARG A CA 1
ATOM 828 C C . ARG A 1 112 ? -7.770 10.701 -4.007 1.00 61.47 112 ARG A C 1
ATOM 830 O O . ARG A 1 112 ? -7.464 10.911 -5.181 1.00 61.47 112 ARG A O 1
ATOM 837 N N . VAL A 1 113 ? -9.027 10.654 -3.585 1.00 54.50 113 VAL A N 1
ATOM 838 C CA . VAL A 1 113 ? -10.154 11.117 -4.401 1.00 54.50 113 VAL A CA 1
ATOM 839 C C . VAL A 1 113 ? -10.406 12.594 -4.104 1.00 54.50 113 VAL A C 1
ATOM 841 O O . VAL A 1 113 ? -10.031 13.116 -3.053 1.00 54.50 113 VAL A O 1
ATOM 844 N N . ASP A 1 114 ? -10.984 13.298 -5.068 1.00 52.84 114 ASP A N 1
ATOM 845 C CA . ASP A 1 114 ? -11.453 14.666 -4.886 1.00 52.84 114 ASP A CA 1
ATOM 846 C C . ASP A 1 114 ? -12.456 14.784 -3.721 1.00 52.84 114 ASP A C 1
ATOM 848 O O . ASP A 1 114 ? -13.028 13.807 -3.241 1.00 52.84 114 ASP A O 1
ATOM 852 N N . SER A 1 115 ? -12.676 16.015 -3.252 1.00 55.38 115 SER A N 1
ATOM 853 C CA . SER A 1 115 ? -13.379 16.352 -2.001 1.00 55.38 115 SER A CA 1
ATOM 854 C C . SER A 1 115 ? -14.845 15.891 -1.884 1.00 55.38 115 SER A C 1
ATOM 856 O O . SER A 1 115 ? -15.522 16.277 -0.935 1.00 55.38 115 SER A O 1
ATOM 858 N N . HIS A 1 116 ? -15.365 15.134 -2.850 1.00 47.91 116 HIS A N 1
ATOM 859 C CA . HIS A 1 116 ? -16.766 14.721 -2.941 1.00 47.91 116 HIS A CA 1
ATOM 860 C C . HIS A 1 116 ? -16.968 13.202 -2.869 1.00 47.91 116 HIS A C 1
ATOM 862 O O . HIS A 1 116 ? -18.116 12.759 -2.807 1.00 47.91 116 HIS A O 1
ATOM 868 N N . THR A 1 117 ? -15.895 12.407 -2.837 1.00 56.09 117 THR A N 1
ATOM 869 C CA . THR A 1 117 ? -15.995 10.946 -2.770 1.00 56.09 117 THR A CA 1
ATOM 870 C C . THR A 1 117 ? -15.363 10.452 -1.475 1.00 56.09 117 THR A C 1
ATOM 872 O O . THR A 1 117 ? -14.155 10.557 -1.293 1.00 56.09 117 THR A O 1
ATOM 875 N N . GLN A 1 118 ? -16.176 9.933 -0.551 1.00 62.28 118 GLN A N 1
ATOM 876 C CA . GLN A 1 118 ? -15.652 9.303 0.661 1.00 62.28 118 GLN A CA 1
ATOM 877 C C . GLN A 1 118 ? -14.973 7.986 0.276 1.00 62.28 118 GLN A C 1
ATOM 879 O O . GLN A 1 118 ? -15.633 7.080 -0.236 1.00 62.28 118 GLN A O 1
ATOM 884 N N . THR A 1 119 ? -13.664 7.886 0.499 1.00 80.00 119 THR A N 1
ATOM 885 C CA . THR A 1 119 ? -12.912 6.654 0.261 1.00 80.00 119 THR A CA 1
ATOM 886 C C . THR A 1 119 ? -13.177 5.651 1.382 1.00 80.00 119 THR A C 1
ATOM 888 O O . THR A 1 119 ? -13.197 6.015 2.557 1.00 80.00 119 THR A O 1
ATOM 891 N N . ASP A 1 120 ? -13.414 4.390 1.013 1.00 90.44 120 ASP A N 1
ATOM 892 C CA . ASP A 1 120 ? -13.564 3.275 1.949 1.00 90.44 120 ASP A CA 1
ATOM 893 C C . ASP A 1 120 ? -12.577 2.149 1.611 1.00 90.44 120 ASP A C 1
ATOM 895 O O . ASP A 1 120 ? -12.264 1.907 0.442 1.00 90.44 120 ASP A O 1
ATOM 899 N N . LEU A 1 121 ? -12.075 1.457 2.637 1.00 94.00 121 LEU A N 1
ATOM 900 C CA . LEU A 1 121 ? -11.376 0.187 2.479 1.00 94.00 121 LEU A CA 1
ATOM 901 C C . LEU A 1 121 ? -12.251 -0.941 3.017 1.00 94.00 121 LEU A C 1
ATOM 903 O O . LEU A 1 121 ? -12.633 -0.964 4.185 1.00 94.00 121 LEU A O 1
ATOM 907 N N . ARG A 1 122 ? -12.522 -1.933 2.170 1.00 95.75 122 ARG A N 1
ATOM 908 C CA . ARG A 1 122 ? -13.259 -3.140 2.562 1.00 95.75 122 ARG A CA 1
ATOM 909 C C . ARG A 1 122 ? -12.315 -4.303 2.791 1.00 95.75 122 ARG A C 1
ATOM 911 O O . ARG A 1 122 ? -11.479 -4.589 1.933 1.00 95.75 122 ARG A O 1
ATOM 918 N N . TRP A 1 123 ? -12.500 -4.992 3.908 1.00 96.94 123 TRP A N 1
ATOM 919 C CA . TRP A 1 123 ? -11.711 -6.155 4.316 1.00 96.94 123 TRP A CA 1
ATOM 920 C C . TRP A 1 123 ? -12.561 -7.106 5.175 1.00 96.94 123 TRP A C 1
ATOM 922 O O . TRP A 1 123 ? -13.685 -6.776 5.555 1.00 96.94 123 TRP A O 1
ATOM 932 N N . ILE A 1 124 ? -12.065 -8.318 5.426 1.00 97.75 124 ILE A N 1
ATOM 933 C CA . ILE A 1 124 ? -12.734 -9.306 6.285 1.00 97.75 124 ILE A CA 1
ATOM 934 C C . ILE A 1 124 ? -12.087 -9.268 7.661 1.00 97.75 124 ILE A C 1
ATOM 936 O O . ILE A 1 124 ? -10.868 -9.347 7.768 1.00 97.75 124 ILE A O 1
ATOM 940 N N . CYS A 1 125 ? -12.888 -9.160 8.717 1.00 97.00 125 CYS A N 1
ATOM 941 C CA . CYS A 1 125 ? -12.362 -9.196 10.070 1.00 97.00 125 CYS A CA 1
ATOM 942 C C . CYS A 1 125 ? -11.800 -10.580 10.406 1.00 97.00 125 CYS A C 1
ATOM 944 O O . CYS A 1 125 ? -12.553 -11.546 10.429 1.00 97.00 125 CYS A O 1
ATOM 946 N N . GLY A 1 126 ? -10.519 -10.675 10.774 1.00 95.19 126 GLY A N 1
ATOM 947 C CA . GLY A 1 126 ? -9.907 -11.943 11.191 1.00 95.19 126 GLY A CA 1
ATOM 948 C C . GLY A 1 126 ? -10.429 -12.522 12.516 1.00 95.19 126 GLY A C 1
ATOM 949 O O . GLY A 1 126 ? -10.000 -13.601 12.906 1.00 95.19 126 GLY A O 1
ATOM 950 N N . ILE A 1 127 ? -11.328 -11.817 13.219 1.00 96.38 127 ILE A N 1
ATOM 951 C CA . ILE A 1 127 ? -11.919 -12.257 14.494 1.00 96.38 127 ILE A CA 1
ATOM 952 C C . ILE A 1 127 ? -13.391 -12.650 14.344 1.00 96.38 127 ILE A C 1
ATOM 954 O O . ILE A 1 127 ? -13.775 -13.735 14.765 1.00 96.38 127 ILE A O 1
ATOM 958 N N . CYS A 1 128 ? -14.230 -11.771 13.784 1.00 96.50 128 CYS A N 1
ATOM 959 C CA . CYS A 1 128 ? -15.667 -12.041 13.627 1.00 96.50 128 CYS A CA 1
ATOM 960 C C . CYS A 1 128 ? -16.066 -12.514 12.221 1.00 96.50 128 CYS A C 1
ATOM 962 O O . CYS A 1 128 ? -17.248 -12.755 11.974 1.00 96.50 128 CYS A O 1
ATOM 964 N N . GLU A 1 129 ? -15.102 -12.591 11.298 1.00 96.81 129 GLU A N 1
ATOM 965 C CA . GLU A 1 129 ? -15.262 -13.028 9.901 1.00 96.81 129 GLU A CA 1
ATOM 966 C C . GLU A 1 129 ? -16.271 -12.205 9.080 1.00 96.81 129 GLU A C 1
ATOM 968 O O . GLU A 1 129 ? -16.594 -12.543 7.942 1.00 96.81 129 GLU A O 1
ATOM 973 N N . GLN A 1 130 ? -16.751 -11.083 9.622 1.00 97.38 130 GLN A N 1
ATOM 974 C CA . GLN A 1 130 ? -17.644 -10.179 8.912 1.00 97.38 130 GLN A CA 1
ATOM 975 C C . GLN A 1 130 ? -16.872 -9.255 7.973 1.00 97.38 130 GLN A C 1
ATOM 977 O O . GLN A 1 130 ? -15.707 -8.916 8.201 1.00 97.38 130 GLN A O 1
ATOM 982 N N . ARG A 1 131 ? -17.554 -8.810 6.915 1.00 97.56 131 ARG A N 1
ATOM 983 C CA . ARG A 1 131 ? -17.032 -7.786 6.011 1.00 97.56 131 ARG A CA 1
ATOM 984 C C . ARG A 1 131 ? -17.130 -6.414 6.671 1.00 97.56 131 ARG A C 1
ATOM 986 O O . ARG A 1 131 ? -18.231 -5.939 6.935 1.00 97.56 131 ARG A O 1
ATOM 993 N N . VAL A 1 132 ? -15.980 -5.779 6.853 1.00 97.12 132 VAL A N 1
ATOM 994 C CA . VAL A 1 132 ? -15.841 -4.446 7.436 1.00 97.12 132 VAL A CA 1
ATOM 995 C C . VAL A 1 132 ? -15.666 -3.412 6.327 1.00 97.12 132 VAL A C 1
ATOM 997 O O . VAL A 1 132 ? -14.941 -3.648 5.359 1.00 97.12 132 VAL A O 1
ATOM 1000 N N . THR A 1 133 ? -16.333 -2.272 6.476 1.00 95.69 133 THR A N 1
ATOM 1001 C CA . THR A 1 133 ? -16.084 -1.039 5.725 1.00 95.69 133 THR A CA 1
ATOM 1002 C C . THR A 1 133 ? -15.349 -0.071 6.649 1.00 95.69 133 THR A C 1
ATOM 1004 O O . THR A 1 133 ? -15.926 0.365 7.642 1.00 95.69 133 THR A O 1
ATOM 1007 N N . ASP A 1 134 ? -14.095 0.235 6.328 1.00 95.12 134 ASP A N 1
ATOM 1008 C CA . ASP A 1 134 ? -13.208 1.136 7.071 1.00 95.12 134 ASP A CA 1
ATOM 1009 C C . ASP A 1 134 ? -13.129 2.490 6.349 1.00 95.12 134 ASP A C 1
ATOM 1011 O O . ASP A 1 134 ? -12.820 2.549 5.158 1.00 95.12 134 ASP A O 1
ATOM 1015 N N . LEU A 1 135 ? -13.468 3.560 7.062 1.00 92.38 135 LEU A N 1
ATOM 1016 C CA . LEU A 1 135 ? -13.499 4.949 6.596 1.00 92.38 135 LEU A CA 1
ATOM 1017 C C . LEU A 1 135 ? -12.251 5.736 7.023 1.00 92.38 135 LEU A C 1
ATOM 1019 O O . LEU A 1 135 ? -12.205 6.955 6.862 1.00 92.38 135 LEU A O 1
ATOM 1023 N N . GLY A 1 136 ? -11.259 5.044 7.581 1.00 89.94 136 GLY A N 1
ATOM 1024 C CA . GLY A 1 136 ? -9.983 5.609 7.971 1.00 89.94 136 GLY A CA 1
ATOM 1025 C C . GLY A 1 136 ? -9.974 6.218 9.375 1.00 89.94 136 GLY A C 1
ATOM 1026 O O . GLY A 1 136 ? -11.021 6.447 9.994 1.00 89.94 136 GLY A O 1
ATOM 1027 N N . PRO A 1 137 ? -8.770 6.476 9.913 1.00 87.56 137 PRO A N 1
ATOM 1028 C CA . PRO A 1 137 ? -8.585 6.892 11.295 1.00 87.56 137 PRO A CA 1
ATOM 1029 C C . PRO A 1 137 ? -8.781 8.410 11.473 1.00 87.56 137 PRO A C 1
ATOM 1031 O O . PRO A 1 137 ? -7.810 9.137 11.608 1.00 87.56 137 PRO A O 1
ATOM 1034 N N . SER A 1 138 ? -10.020 8.904 11.514 1.00 79.62 138 SER A N 1
ATOM 1035 C CA . SER A 1 138 ? -10.336 10.347 11.652 1.00 79.62 138 SER A CA 1
ATOM 1036 C C . SER A 1 138 ? -10.491 10.842 13.102 1.00 79.62 138 SER A C 1
ATOM 1038 O O . SER A 1 138 ? -10.933 11.963 13.352 1.00 79.62 138 SER A O 1
ATOM 1040 N N . GLY A 1 139 ? -10.205 9.991 14.093 1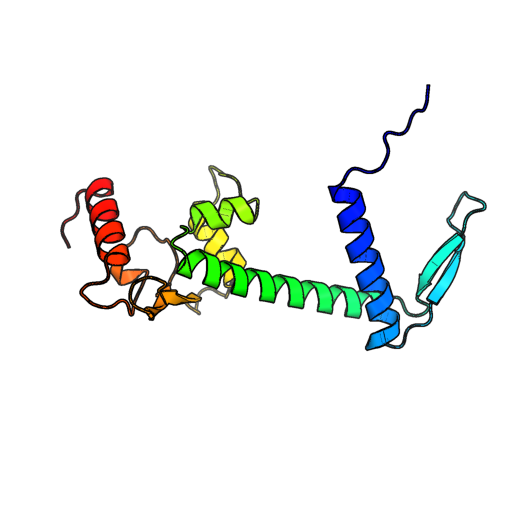.00 72.88 139 GLY A N 1
ATOM 1041 C CA . GLY A 1 139 ? -10.409 10.311 15.514 1.00 72.88 139 GLY A CA 1
ATOM 1042 C C . GLY A 1 139 ? -11.878 10.295 15.968 1.00 72.88 139 GLY A C 1
ATOM 1043 O O . GLY A 1 139 ? -12.161 10.567 17.139 1.00 72.88 139 GLY A O 1
ATOM 1044 N N . ALA A 1 140 ? -12.807 9.941 15.073 1.00 80.50 140 ALA A N 1
ATOM 1045 C CA . ALA A 1 140 ? -14.214 9.697 15.386 1.00 80.50 140 ALA A CA 1
ATOM 1046 C C . ALA A 1 140 ? -14.400 8.460 16.293 1.00 80.50 140 ALA A C 1
ATOM 1048 O O . ALA A 1 140 ? -13.434 7.808 16.699 1.00 80.50 140 ALA A O 1
ATOM 1049 N N . HIS A 1 141 ? -15.644 8.131 16.648 1.00 84.25 141 HIS A N 1
ATOM 1050 C CA . HIS A 1 141 ? -15.927 6.902 17.388 1.00 84.25 141 HIS A CA 1
ATOM 1051 C C . HIS A 1 141 ? -15.550 5.672 16.525 1.00 84.25 141 HIS A C 1
ATOM 1053 O O . HIS A 1 141 ? -15.743 5.708 15.307 1.00 84.25 141 HIS A O 1
ATOM 1059 N N . PRO A 1 142 ? -15.010 4.567 17.079 1.00 85.44 142 PRO A N 1
ATOM 1060 C CA . PRO A 1 142 ? -14.618 3.399 16.278 1.00 85.44 142 PRO A CA 1
ATOM 1061 C C . PRO A 1 142 ? -15.744 2.808 15.419 1.00 85.44 142 PRO A C 1
ATOM 1063 O O . PRO A 1 142 ? -15.498 2.486 14.265 1.00 85.44 142 PRO A O 1
ATOM 1066 N N . ASN A 1 143 ? -16.991 2.777 15.905 1.00 87.25 143 ASN A N 1
ATOM 1067 C CA . ASN A 1 143 ? -18.151 2.351 15.093 1.00 87.25 143 ASN A CA 1
ATOM 1068 C C . ASN A 1 143 ? -18.476 3.285 13.913 1.00 87.25 143 ASN A C 1
ATOM 1070 O O . ASN A 1 143 ? -19.132 2.862 12.961 1.00 87.25 143 ASN A O 1
ATOM 1074 N N . ASP A 1 144 ? -18.053 4.551 13.968 1.00 86.75 144 ASP A N 1
ATOM 1075 C CA . ASP A 1 144 ? -18.229 5.468 12.841 1.00 86.75 144 ASP A CA 1
ATOM 1076 C C . ASP A 1 144 ? -17.169 5.228 11.769 1.00 86.75 144 ASP A C 1
ATOM 1078 O O . ASP A 1 144 ? -17.466 5.411 10.590 1.00 86.75 144 ASP A O 1
ATOM 1082 N N . GLN A 1 145 ? -15.970 4.802 12.181 1.00 89.56 145 GLN A N 1
ATOM 1083 C CA . GLN A 1 145 ? -14.818 4.538 11.316 1.00 89.56 145 GLN A CA 1
ATOM 1084 C C . GLN A 1 145 ? -14.883 3.143 10.694 1.00 89.56 145 GLN A C 1
ATOM 1086 O O . GLN A 1 145 ? -14.683 3.006 9.495 1.00 89.56 145 GLN A O 1
ATOM 1091 N N . GLU A 1 146 ? -15.215 2.116 11.475 1.00 93.44 146 GLU A N 1
ATOM 1092 C CA . GLU A 1 146 ? -15.344 0.738 11.009 1.00 93.44 146 GLU A CA 1
ATOM 1093 C C . GLU A 1 146 ? -16.771 0.229 11.184 1.00 93.44 146 GLU A C 1
ATOM 1095 O O . GLU A 1 146 ? -17.281 0.091 12.296 1.00 93.44 146 GLU A O 1
ATOM 1100 N N . ARG A 1 147 ? -17.415 -0.115 10.068 1.00 93.62 147 ARG A N 1
ATOM 1101 C CA . ARG A 1 147 ? -18.792 -0.623 10.042 1.00 93.62 147 ARG A CA 1
ATOM 1102 C C . ARG A 1 147 ? -18.823 -2.071 9.585 1.00 93.62 147 ARG A C 1
ATOM 1104 O O . ARG A 1 147 ? -18.097 -2.435 8.669 1.00 93.62 147 ARG A O 1
ATOM 1111 N N . GLY A 1 148 ? -19.723 -2.872 10.151 1.00 94.88 148 GLY A N 1
ATOM 1112 C CA . GLY A 1 148 ? -19.975 -4.249 9.701 1.00 94.88 148 GLY A CA 1
ATOM 1113 C C . GLY A 1 148 ? -19.385 -5.348 10.585 1.00 94.88 148 GLY A C 1
ATOM 1114 O O . GLY A 1 148 ? -19.575 -6.519 10.278 1.00 94.88 148 GLY A O 1
ATOM 1115 N N . HIS A 1 149 ? -18.723 -5.007 11.694 1.00 96.06 149 HIS A N 1
ATOM 1116 C CA . HIS A 1 149 ? -18.377 -5.992 12.726 1.00 96.06 149 HIS A CA 1
ATOM 1117 C C . HIS A 1 149 ? -19.628 -6.644 13.328 1.00 96.06 149 HIS A C 1
ATOM 1119 O O . HIS A 1 149 ? -20.690 -6.026 13.401 1.00 96.06 149 HIS A O 1
ATOM 1125 N N . SER A 1 150 ? -19.490 -7.876 13.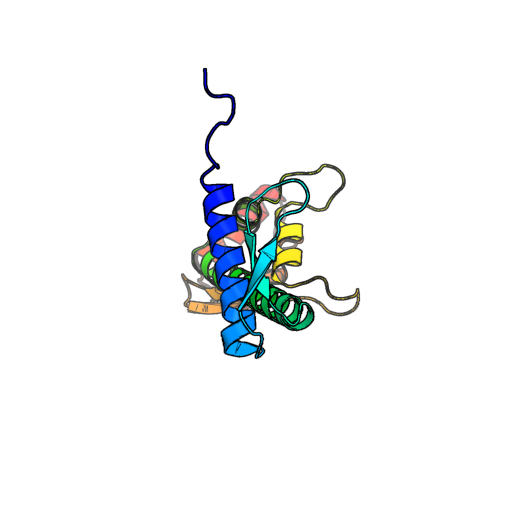825 1.00 94.62 150 SER A N 1
ATOM 1126 C CA . SER A 1 150 ? -20.508 -8.460 14.706 1.00 94.62 150 SER A CA 1
ATOM 1127 C C . SER A 1 150 ? -20.578 -7.688 16.027 1.00 94.62 150 SER A C 1
ATOM 1129 O O . SER A 1 150 ? -19.536 -7.269 16.532 1.00 94.62 150 SER A O 1
ATOM 1131 N N . GLU A 1 151 ? -21.750 -7.634 16.661 1.00 88.75 151 GLU A N 1
ATOM 1132 C CA . GLU A 1 151 ? -21.949 -6.977 17.968 1.00 88.75 151 GLU A CA 1
ATOM 1133 C C . GLU A 1 151 ? -21.006 -7.496 19.069 1.00 88.75 151 GLU A C 1
ATOM 1135 O O . GLU A 1 151 ? -20.653 -6.770 19.993 1.00 88.75 151 GLU A O 1
ATOM 1140 N N . THR A 1 152 ? -20.554 -8.747 18.955 1.00 92.50 152 THR A N 1
ATOM 1141 C CA . THR A 1 152 ? -19.651 -9.401 19.912 1.00 92.50 152 THR A CA 1
ATOM 1142 C C . THR A 1 152 ? -18.195 -9.455 19.438 1.00 92.50 152 THR A C 1
ATOM 1144 O O . THR A 1 152 ? -17.413 -10.258 19.947 1.00 92.50 152 THR A O 1
ATOM 1147 N N . CYS A 1 153 ? -17.809 -8.658 18.435 1.00 95.12 153 CYS A N 1
ATOM 1148 C CA . CYS A 1 153 ? -16.443 -8.666 17.912 1.00 95.12 153 C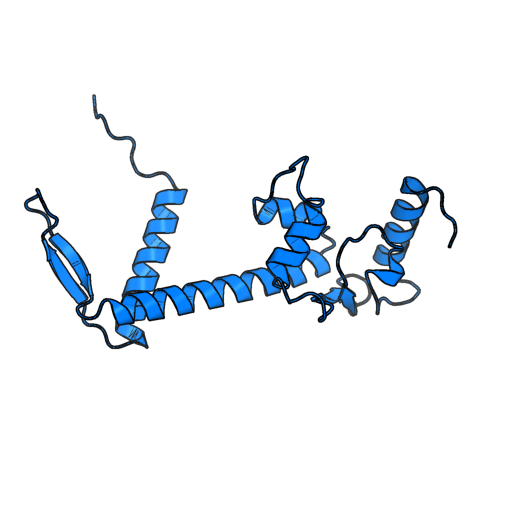YS A CA 1
ATOM 1149 C C . CYS A 1 153 ? -15.480 -8.096 18.960 1.00 95.12 153 CYS A C 1
ATOM 1151 O O . CYS A 1 153 ? -15.478 -6.893 19.224 1.00 95.12 153 CYS A O 1
ATOM 1153 N N . SER A 1 154 ? -14.629 -8.950 19.537 1.00 94.12 154 SER A N 1
ATOM 1154 C CA . SER A 1 154 ? -13.712 -8.545 20.610 1.00 94.12 154 SER A CA 1
ATOM 1155 C C . SER A 1 154 ? -12.742 -7.450 20.173 1.00 94.12 154 SER A C 1
ATOM 1157 O O . SER A 1 154 ? -12.478 -6.542 20.952 1.00 94.12 154 SER A O 1
ATOM 1159 N N . ARG A 1 155 ? -12.281 -7.468 18.917 1.00 92.00 155 ARG A N 1
ATOM 1160 C CA . ARG A 1 155 ? -11.444 -6.395 18.365 1.00 92.00 155 ARG A CA 1
ATOM 1161 C C . ARG A 1 155 ? -12.158 -5.044 18.405 1.00 92.00 155 ARG A C 1
ATOM 1163 O O . ARG A 1 155 ? -11.594 -4.083 18.916 1.00 92.00 155 ARG A O 1
ATOM 1170 N N . CYS A 1 156 ? -13.383 -4.978 17.882 1.00 90.56 156 CYS A N 1
ATOM 1171 C CA . CYS A 1 156 ? -14.165 -3.743 17.856 1.00 90.56 156 CYS A CA 1
ATOM 1172 C C . CYS A 1 156 ? -14.402 -3.225 19.283 1.00 90.56 156 CYS A C 1
ATOM 1174 O O . CYS A 1 156 ? -14.172 -2.053 19.571 1.00 90.56 156 CYS A O 1
ATOM 1176 N N . VAL A 1 157 ? -14.741 -4.123 20.214 1.00 91.81 157 VAL A N 1
ATOM 1177 C CA . VAL A 1 157 ? -14.884 -3.788 21.639 1.00 91.81 157 VAL A CA 1
ATOM 1178 C C . VAL A 1 157 ? -13.582 -3.225 22.221 1.00 91.81 157 VAL A C 1
ATOM 1180 O O . VAL A 1 157 ? -13.619 -2.201 22.902 1.00 91.81 157 VAL A O 1
ATOM 1183 N N . THR A 1 158 ? -12.429 -3.840 21.943 1.00 91.12 158 THR A N 1
ATOM 1184 C CA . THR A 1 158 ? -11.121 -3.345 22.401 1.00 91.12 158 THR A CA 1
ATOM 1185 C C . THR A 1 158 ? -10.803 -1.958 21.842 1.00 91.12 158 THR A C 1
ATOM 1187 O O . THR A 1 158 ? -10.347 -1.096 22.592 1.00 91.12 158 THR A O 1
ATOM 1190 N N . GLU A 1 159 ? -11.075 -1.705 20.561 1.00 89.19 159 GLU A N 1
ATOM 1191 C CA . GLU A 1 159 ? -10.862 -0.388 19.950 1.00 89.19 159 GLU A CA 1
ATOM 1192 C C . GLU A 1 159 ? -11.773 0.688 20.565 1.00 89.19 159 GLU A C 1
ATOM 1194 O O . GLU A 1 159 ? -11.309 1.798 20.835 1.00 89.19 159 GLU A O 1
ATOM 1199 N N . ILE A 1 160 ? -13.037 0.358 20.863 1.00 89.94 160 ILE A N 1
ATOM 1200 C CA . ILE A 1 160 ? -13.970 1.245 21.581 1.00 89.94 160 ILE A CA 1
ATOM 1201 C C . ILE A 1 160 ? -13.441 1.565 22.979 1.00 89.94 160 ILE A C 1
ATOM 1203 O O . ILE A 1 160 ? -13.407 2.734 23.361 1.00 89.94 160 ILE A O 1
ATOM 1207 N N . VAL A 1 161 ? -12.985 0.562 23.734 1.00 90.25 161 VAL A N 1
ATOM 1208 C CA . VAL A 1 161 ? -12.403 0.775 25.069 1.00 90.25 161 VAL A CA 1
ATOM 1209 C C . VAL A 1 161 ? -11.187 1.702 24.989 1.00 90.25 161 VAL A C 1
ATOM 1211 O O . VAL A 1 161 ? -11.157 2.717 25.681 1.00 90.25 161 VAL A O 1
ATOM 1214 N N . ALA A 1 162 ? -10.245 1.436 24.079 1.00 87.31 162 ALA A N 1
ATOM 1215 C CA . ALA A 1 162 ? -9.059 2.274 23.894 1.00 87.31 162 ALA A CA 1
ATOM 1216 C C . ALA A 1 162 ? -9.406 3.707 23.445 1.00 87.31 162 ALA A C 1
ATOM 1218 O O . ALA A 1 162 ? -8.726 4.675 23.794 1.00 87.31 162 ALA A O 1
ATOM 1219 N N . TRP A 1 163 ? -10.466 3.886 22.655 1.00 87.56 163 TRP A N 1
ATOM 1220 C CA . TRP A 1 163 ? -10.961 5.212 22.289 1.00 87.56 163 TRP A CA 1
ATOM 1221 C C . TRP A 1 163 ? -11.575 5.953 23.484 1.00 87.56 163 TRP A C 1
ATOM 1223 O O . TRP A 1 163 ? -11.269 7.133 23.685 1.00 87.56 163 TRP A O 1
ATOM 1233 N N . ARG A 1 164 ? -12.385 5.273 24.305 1.00 89.75 164 ARG A N 1
ATOM 1234 C CA . ARG A 1 164 ? -12.977 5.852 25.522 1.00 89.75 164 ARG A CA 1
ATOM 1235 C C . ARG A 1 164 ? -11.893 6.277 26.509 1.00 89.75 164 ARG A C 1
ATOM 1237 O O . ARG A 1 164 ? -11.956 7.382 27.035 1.00 89.75 164 ARG A O 1
ATOM 1244 N N . GLU A 1 165 ? -10.862 5.454 26.694 1.00 89.19 165 GLU A N 1
ATOM 1245 C CA . GLU A 1 165 ? -9.709 5.778 27.545 1.00 89.19 165 GLU A CA 1
ATOM 1246 C C . GLU A 1 165 ? -8.949 7.018 27.054 1.00 89.19 165 GLU A C 1
ATOM 1248 O O . GLU A 1 165 ? -8.592 7.878 27.857 1.00 89.19 165 GLU A O 1
ATOM 1253 N N . ARG A 1 166 ? -8.741 7.155 25.737 1.00 86.12 166 ARG A N 1
ATOM 1254 C CA . ARG A 1 166 ? -8.033 8.312 25.157 1.00 86.12 166 ARG A CA 1
ATOM 1255 C C . ARG A 1 166 ? -8.843 9.606 25.184 1.00 86.12 166 ARG A C 1
ATOM 1257 O O . ARG A 1 166 ? -8.260 10.677 25.318 1.00 86.12 166 ARG A O 1
ATOM 1264 N N . THR A 1 167 ? -10.158 9.530 24.991 1.00 86.06 167 THR A N 1
ATOM 1265 C CA . THR A 1 167 ? -11.008 10.719 24.793 1.00 86.06 167 THR A CA 1
ATOM 1266 C C . THR A 1 167 ? -11.822 11.113 26.022 1.00 86.06 167 THR A C 1
ATOM 1268 O O . THR A 1 167 ? -12.318 12.238 26.079 1.00 86.06 167 THR A O 1
ATOM 1271 N N . GLY A 1 168 ? -11.994 10.204 26.987 1.00 85.50 168 GLY A N 1
ATOM 1272 C CA . GLY A 1 168 ? -12.871 10.386 28.145 1.00 85.50 168 GLY A CA 1
ATOM 1273 C C . GLY A 1 168 ? -14.361 10.479 27.794 1.00 85.50 168 GLY A C 1
ATOM 1274 O O . GLY A 1 168 ? -15.161 10.869 28.643 1.00 85.50 168 GLY A O 1
ATOM 1275 N N . ARG A 1 169 ? -14.747 10.171 26.550 1.00 79.62 169 ARG A N 1
ATOM 1276 C CA . ARG A 1 169 ? -16.133 10.245 26.075 1.00 79.62 169 ARG A CA 1
ATOM 1277 C C . ARG A 1 169 ? -16.861 8.927 26.343 1.00 79.62 169 ARG A C 1
ATOM 1279 O O . ARG A 1 169 ? -16.276 7.854 26.217 1.00 79.62 169 ARG A O 1
ATOM 1286 N N . ALA A 1 170 ? -18.139 9.024 26.696 1.00 71.56 170 ALA A N 1
ATOM 1287 C CA . ALA A 1 170 ? -19.086 7.915 26.667 1.00 71.56 170 ALA A CA 1
ATOM 1288 C C . ALA A 1 170 ? -20.083 8.207 25.541 1.00 71.56 170 ALA A C 1
ATOM 1290 O O . ALA A 1 170 ? -20.577 9.331 25.506 1.00 71.56 170 ALA A O 1
ATOM 1291 N N . ASP A 1 171 ? -20.258 7.226 24.649 1.00 61.03 171 ASP A N 1
ATOM 1292 C CA . ASP A 1 171 ? -21.088 7.184 23.428 1.00 61.03 171 ASP A CA 1
ATOM 1293 C C . ASP A 1 171 ? -21.701 8.510 22.946 1.00 61.03 171 ASP A C 1
ATOM 1295 O O . ASP A 1 171 ? -22.709 8.974 23.527 1.00 61.03 171 ASP A O 1
#

Radius of gyration: 22.58 Å; Cα contacts (8 Å, |Δi|>4): 204; chains: 1; bounding box: 64×33×57 Å

Nearest PDB structures (foldseek):
  7mwq-assembly2_B-2  TM=3.347E-01  e=3.023E+00  synthetic construct
  7mwq-assembly2_C  TM=2.735E-01  e=4.270E+00  synthetic construct

pLDDT: mean 89.65, std 11.67, range [31.89, 98.25]

Mean predicted aligned error: 6.81 Å